Protein AF-A0A2Z6RYW3-F1 (afdb_monomer_lite)

Secondary structure (DSSP, 8-state):
-B---BSSTT-TTTTT-B---B-EEEEEETTEEEEEES-SS-S--HHHHHHHHHTSTTHHHHHHGGGGPPPPTT---TTTTTGGGTT-BSSSSTTPPBS--GGGTTT-----------

pLDDT: mean 81.57, std 7.85, range [43.47, 92.06]

Foldseek 3Di:
DFFQDQDPCPDPVRVPDGPRHDQWDWDQDPNDTDTDGPDPPPDDDPVVVVVVQVPDPCSLVVLLPLVPDDDDPPDPCCVVNVVVQQQDFPDPDPPGDRQDDNVCSSPRDDDDDDDDDD

Sequence (118 aa):
MKCNHVEFPNSATKRLKQCYTPLGKKISLNNSISIVPELIYPVSSIQKQLSNMFKRPGFEELLWHWTRHSIIDNVLSDIYDSQIWKNLKESSEQESNNFFRPDKADAHLRLMMNLDWF

Organism: NCBI:txid94130

Structure (mmCIF, N/CA/C/O backbone):
data_AF-A0A2Z6RYW3-F1
#
_entry.id   AF-A0A2Z6RYW3-F1
#
loop_
_atom_site.group_PDB
_atom_site.id
_atom_site.type_symbol
_atom_site.label_atom_id
_atom_site.label_alt_id
_atom_site.label_comp_id
_atom_site.label_asym_id
_atom_site.label_entity_id
_atom_site.label_seq_id
_atom_site.pdbx_PDB_ins_code
_atom_site.Cartn_x
_atom_site.Cartn_y
_atom_site.Cartn_z
_atom_site.occupancy
_atom_site.B_iso_or_equiv
_atom_site.auth_seq_id
_atom_site.auth_comp_id
_atom_site.auth_asym_id
_atom_site.auth_atom_id
_atom_site.pdbx_PDB_model_num
ATOM 1 N N . MET A 1 1 ? -18.940 3.569 22.942 1.00 82.38 1 MET A N 1
ATOM 2 C CA . MET A 1 1 ? -19.771 3.048 21.827 1.00 82.38 1 MET A CA 1
ATOM 3 C C . MET A 1 1 ? -19.049 1.836 21.246 1.00 82.38 1 MET A C 1
ATOM 5 O O . MET A 1 1 ? -17.825 1.873 21.249 1.00 82.38 1 MET A O 1
ATOM 9 N N . LYS A 1 2 ? -19.736 0.764 20.831 1.00 87.75 2 LYS A N 1
ATOM 10 C CA . LYS A 1 2 ? -19.099 -0.450 20.275 1.00 87.75 2 LYS A CA 1
ATOM 11 C C . LYS A 1 2 ? -19.633 -0.745 18.873 1.00 87.75 2 LYS A C 1
ATOM 13 O O . LYS A 1 2 ? -20.785 -0.432 18.588 1.00 87.75 2 LYS A O 1
ATOM 18 N N . CYS A 1 3 ? -18.789 -1.322 18.022 1.00 85.62 3 CYS A N 1
ATOM 19 C CA . CYS A 1 3 ? -19.142 -1.721 16.667 1.00 85.62 3 CYS A CA 1
ATOM 20 C C . CYS A 1 3 ? -20.031 -2.971 16.673 1.00 85.62 3 CYS A C 1
ATOM 22 O O . CYS A 1 3 ? -19.655 -3.992 17.245 1.00 85.62 3 CYS A O 1
ATOM 24 N N . ASN A 1 4 ? -21.169 -2.909 15.981 1.00 87.88 4 ASN A N 1
ATOM 25 C CA . ASN A 1 4 ? -22.087 -4.043 15.814 1.00 87.88 4 ASN A CA 1
ATOM 26 C C . ASN A 1 4 ? -22.028 -4.647 14.400 1.00 87.88 4 ASN A C 1
ATOM 28 O O . ASN A 1 4 ? -22.884 -5.451 14.040 1.00 87.88 4 ASN A O 1
ATOM 32 N N . HIS A 1 5 ? -21.043 -4.250 13.587 1.00 89.25 5 HIS A N 1
ATOM 33 C CA . HIS A 1 5 ? -20.873 -4.785 12.240 1.00 89.25 5 HIS A CA 1
ATOM 34 C C . HIS A 1 5 ? -20.618 -6.297 12.282 1.00 89.25 5 HIS A C 1
ATOM 36 O O . HIS A 1 5 ? -19.866 -6.787 13.132 1.00 89.25 5 HIS A O 1
ATOM 42 N N . VAL A 1 6 ? -21.239 -7.009 11.342 1.00 87.50 6 VAL A N 1
ATOM 43 C CA . VAL A 1 6 ? -21.062 -8.443 11.110 1.00 87.50 6 VAL A CA 1
ATOM 44 C C . VAL A 1 6 ? -20.481 -8.609 9.715 1.00 87.50 6 VAL A C 1
ATOM 46 O O . VAL A 1 6 ? -21.151 -8.340 8.718 1.00 87.50 6 VAL A O 1
ATOM 49 N N . GLU A 1 7 ? -19.232 -9.057 9.652 1.00 81.31 7 GLU A N 1
ATOM 50 C CA . GLU A 1 7 ? -18.567 -9.338 8.385 1.00 81.31 7 GLU A CA 1
ATOM 51 C C . GLU A 1 7 ? -19.152 -10.637 7.802 1.00 81.31 7 GLU A C 1
ATOM 53 O O . GLU A 1 7 ? -19.093 -11.696 8.431 1.00 81.31 7 GLU A O 1
ATOM 58 N N . PHE A 1 8 ? -19.725 -10.566 6.597 1.00 84.75 8 PHE A N 1
ATOM 59 C CA . PHE A 1 8 ? -20.417 -11.679 5.923 1.00 84.75 8 PHE A CA 1
ATOM 60 C C . PHE A 1 8 ? -21.684 -12.175 6.654 1.00 84.75 8 PHE A C 1
ATOM 62 O O . PHE A 1 8 ? -21.734 -13.324 7.108 1.00 84.75 8 PHE A O 1
ATOM 69 N N . PRO A 1 9 ? -22.760 -11.365 6.705 1.00 83.19 9 PRO A N 1
ATOM 70 C CA . PRO A 1 9 ? -24.000 -11.725 7.405 1.00 83.19 9 PRO A CA 1
ATOM 71 C C . PRO A 1 9 ? -24.671 -12.997 6.856 1.00 83.19 9 PRO A C 1
ATOM 73 O O . PRO A 1 9 ? -25.384 -13.684 7.584 1.00 83.19 9 PRO A O 1
ATOM 76 N N . ASN A 1 10 ? -24.393 -13.357 5.600 1.00 89.38 10 ASN A N 1
ATOM 77 C CA . ASN A 1 10 ? -24.959 -14.535 4.936 1.00 89.38 10 ASN A CA 1
ATOM 78 C C . ASN A 1 10 ? -24.186 -15.840 5.212 1.00 89.38 10 ASN A C 1
ATOM 80 O O . ASN A 1 10 ? -24.616 -16.913 4.799 1.00 89.38 10 ASN A O 1
ATOM 84 N N . SER A 1 11 ? -23.041 -15.787 5.896 1.00 87.38 11 SER A N 1
ATOM 85 C CA . SER A 1 11 ? -22.259 -16.983 6.226 1.00 87.38 11 SER A CA 1
ATOM 86 C C . SER A 1 11 ? -22.773 -17.630 7.513 1.00 87.38 11 SER A C 1
ATOM 88 O O . SER A 1 11 ? -22.790 -16.993 8.565 1.00 87.38 11 SER A O 1
ATOM 90 N N . ALA A 1 12 ? -23.120 -18.921 7.468 1.00 81.88 12 ALA A N 1
ATOM 91 C CA . ALA A 1 12 ? -23.637 -19.658 8.628 1.00 81.88 12 ALA A CA 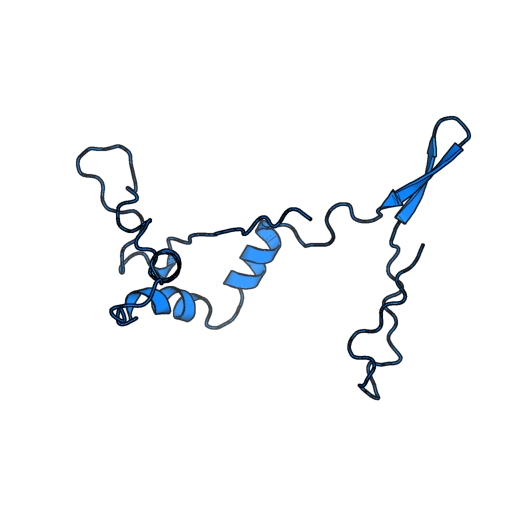1
ATOM 92 C C . ALA A 1 12 ? -22.711 -19.598 9.860 1.00 81.88 12 ALA A C 1
ATOM 94 O O . ALA A 1 12 ? -23.196 -19.513 10.989 1.00 81.88 12 ALA A O 1
ATOM 95 N N . THR A 1 13 ? -21.393 -19.596 9.641 1.00 81.00 13 THR A N 1
ATOM 96 C CA . THR A 1 13 ? -20.368 -19.561 10.693 1.00 81.00 13 THR A CA 1
ATOM 97 C C . THR A 1 13 ? -19.920 -18.148 11.063 1.00 81.00 13 THR A C 1
ATOM 99 O O . THR A 1 13 ? -19.617 -17.903 12.230 1.00 81.00 13 THR A O 1
ATOM 102 N N . LYS A 1 14 ? -19.872 -17.200 10.114 1.00 79.75 14 LYS A N 1
ATOM 103 C CA . LYS A 1 14 ? -19.396 -15.830 10.394 1.00 79.75 14 LYS A CA 1
ATOM 104 C C . LYS A 1 14 ? -20.490 -14.866 10.855 1.00 79.75 14 LYS A C 1
ATOM 106 O O . LYS A 1 14 ? -20.168 -13.929 11.575 1.00 79.75 14 LYS A O 1
ATOM 111 N N . ARG A 1 15 ? -21.772 -15.133 10.569 1.00 80.38 15 ARG A N 1
ATOM 112 C CA . ARG A 1 15 ? -22.905 -14.268 10.968 1.00 80.38 15 ARG A CA 1
ATOM 113 C C . ARG A 1 15 ? -23.025 -14.004 12.473 1.00 80.38 15 ARG A C 1
ATOM 115 O O . ARG A 1 15 ? -23.656 -13.039 12.882 1.00 80.38 15 ARG A O 1
ATOM 122 N N . LEU A 1 16 ? -22.444 -14.878 13.297 1.00 78.38 16 LEU A N 1
ATOM 123 C CA . LEU A 1 16 ? -22.450 -14.759 14.757 1.00 78.38 16 LEU A CA 1
ATOM 124 C C . LEU A 1 16 ? -21.276 -13.923 15.293 1.00 78.38 16 LEU A C 1
ATOM 126 O O . LEU A 1 16 ? -21.260 -13.577 16.472 1.00 78.38 16 LEU A O 1
ATOM 130 N N . LYS A 1 17 ? -20.285 -13.591 14.456 1.00 82.75 17 LYS A N 1
ATOM 131 C CA . LYS A 1 17 ? -19.115 -12.807 14.860 1.00 82.75 17 LYS A CA 1
ATOM 132 C C . LYS A 1 17 ? -19.394 -11.316 14.682 1.00 82.75 17 LYS A C 1
ATOM 134 O O . LYS A 1 17 ? -19.153 -10.748 13.621 1.00 82.75 17 LYS A O 1
ATOM 139 N N . GLN A 1 18 ? -19.898 -10.690 15.742 1.00 85.25 18 GLN A N 1
ATOM 140 C CA . GLN A 1 18 ? -19.973 -9.233 15.844 1.00 85.25 18 GLN A CA 1
ATOM 141 C C . GLN A 1 18 ? -18.592 -8.647 16.175 1.00 85.25 18 GLN A C 1
ATOM 143 O O . GLN A 1 18 ? -17.820 -9.229 16.936 1.00 85.25 18 GLN A O 1
ATOM 148 N N . CYS A 1 19 ? -18.284 -7.489 15.591 1.00 85.81 19 CYS A N 1
ATOM 149 C CA . CYS A 1 19 ? -16.985 -6.826 15.712 1.00 85.81 19 CYS A CA 1
ATOM 150 C C . CYS A 1 19 ? -16.642 -6.412 17.159 1.00 85.81 19 CYS A C 1
ATOM 152 O O . CYS A 1 19 ? -15.511 -6.597 17.600 1.00 85.81 19 CYS A O 1
ATOM 154 N N . TYR A 1 20 ? -17.605 -5.851 17.899 1.00 87.06 20 TYR A N 1
ATOM 155 C CA . TYR A 1 20 ? -17.499 -5.345 19.280 1.00 87.06 20 TYR A CA 1
ATOM 156 C C . TYR A 1 20 ? -16.368 -4.346 19.580 1.00 87.06 20 TYR A C 1
ATOM 158 O O . TYR A 1 20 ? -16.244 -3.899 20.725 1.00 87.06 20 TYR A O 1
ATOM 166 N N . THR A 1 21 ? -15.582 -3.937 18.584 1.00 86.62 21 THR A N 1
ATOM 167 C CA . THR A 1 21 ? -14.495 -2.971 18.744 1.00 86.62 21 THR A CA 1
ATOM 168 C C . THR A 1 21 ? -15.030 -1.644 19.297 1.00 86.62 21 THR A C 1
ATOM 170 O O . THR A 1 21 ? -16.043 -1.139 18.795 1.00 86.62 21 THR A O 1
ATOM 173 N N . PRO A 1 22 ? -14.400 -1.064 20.337 1.00 87.69 22 PRO A N 1
ATOM 174 C CA . PRO A 1 22 ? -14.745 0.269 20.814 1.00 87.69 22 PRO A CA 1
ATOM 175 C C . PRO A 1 22 ? -14.585 1.305 19.697 1.00 87.69 22 PRO A C 1
ATOM 177 O O . PRO A 1 22 ? -13.537 1.394 19.070 1.00 87.69 22 PRO A O 1
ATOM 180 N N . LEU A 1 23 ? -15.635 2.086 19.448 1.00 86.75 23 LEU A N 1
ATOM 181 C CA . LEU A 1 23 ? -15.637 3.147 18.433 1.00 86.75 23 LEU A CA 1
ATOM 182 C C . LEU A 1 23 ? -15.206 4.500 19.004 1.00 86.75 23 LEU A C 1
ATOM 184 O O . LEU A 1 23 ? -14.764 5.374 18.267 1.00 86.75 23 LEU A O 1
ATOM 188 N N . GLY A 1 24 ? -15.339 4.683 20.316 1.00 88.50 24 GLY A N 1
ATOM 189 C CA . GLY A 1 24 ? -14.999 5.936 20.967 1.00 88.50 24 GLY A CA 1
ATOM 190 C C . GLY A 1 24 ? -14.953 5.837 22.480 1.00 88.50 24 GLY A C 1
ATOM 191 O O . GLY A 1 24 ? -15.718 5.070 23.088 1.00 88.50 24 GLY A O 1
ATOM 192 N N . LYS A 1 25 ? -14.093 6.674 23.058 1.00 89.56 25 LYS A N 1
ATOM 193 C CA . LYS A 1 25 ? -13.910 6.871 24.494 1.00 89.56 25 LYS A CA 1
ATOM 194 C C . LYS A 1 25 ? -14.641 8.123 24.958 1.00 89.56 25 LYS A C 1
ATOM 196 O O . LYS A 1 25 ? -14.738 9.120 24.245 1.00 89.56 25 LYS A O 1
ATOM 201 N N . LYS A 1 26 ? -15.164 8.062 26.179 1.00 89.88 26 LYS A N 1
ATOM 202 C CA . LYS A 1 26 ? -15.738 9.227 26.854 1.00 89.88 26 LYS A CA 1
ATOM 203 C C . LYS A 1 26 ? -14.610 9.982 27.547 1.00 89.88 26 LYS A C 1
ATOM 205 O O . LYS A 1 26 ? -13.845 9.370 28.287 1.00 89.88 26 LYS A O 1
ATOM 210 N N . ILE A 1 27 ? -14.525 11.285 27.323 1.00 89.31 27 ILE A N 1
ATOM 211 C CA . ILE A 1 27 ? -13.608 12.185 28.022 1.00 89.31 27 ILE A CA 1
ATOM 212 C C . ILE A 1 27 ? -14.420 13.271 28.728 1.00 89.31 27 ILE A C 1
ATOM 214 O O . ILE A 1 27 ? -15.438 13.723 28.204 1.00 89.31 27 ILE A O 1
ATOM 218 N N . SER A 1 28 ? -13.989 13.664 29.926 1.00 88.12 28 SER A N 1
ATOM 219 C CA . SER A 1 28 ? -14.550 14.825 30.617 1.00 88.12 28 SER A CA 1
ATOM 220 C C . SER A 1 28 ? -13.778 16.061 30.175 1.00 88.12 28 SER A C 1
ATOM 222 O O . SER A 1 28 ? -12.563 16.123 30.361 1.00 88.12 28 SER A O 1
ATOM 224 N N . LEU A 1 29 ? -14.468 17.018 29.565 1.00 84.19 29 LEU A N 1
ATOM 225 C CA . LEU A 1 29 ? -13.912 18.306 29.172 1.00 84.19 29 LEU A CA 1
ATOM 226 C C . LEU A 1 29 ? -14.795 19.397 29.782 1.00 84.19 29 LEU A C 1
ATOM 228 O O . LEU A 1 29 ? -15.984 19.457 29.476 1.00 84.19 29 LEU A O 1
ATOM 232 N N . ASN A 1 30 ? -14.243 20.242 30.656 1.00 82.38 30 ASN A N 1
ATOM 233 C CA . ASN A 1 30 ? -14.957 21.371 31.274 1.00 82.38 30 ASN A CA 1
ATOM 234 C C . ASN A 1 30 ? -16.334 20.988 31.862 1.00 82.38 30 ASN A C 1
ATOM 236 O O . ASN A 1 30 ? -17.344 21.612 31.549 1.00 82.38 30 ASN A O 1
ATOM 240 N N . ASN A 1 31 ? -16.386 19.929 32.677 1.00 83.62 31 ASN A N 1
ATOM 241 C CA . ASN A 1 31 ? -17.613 19.374 33.279 1.00 83.62 31 ASN A CA 1
ATOM 242 C C . ASN A 1 31 ? -18.668 18.848 32.283 1.00 83.62 31 ASN A C 1
ATOM 244 O O . ASN A 1 31 ? -19.781 18.516 32.686 1.00 83.62 31 ASN A O 1
ATOM 248 N N . SER A 1 32 ? -18.319 18.709 31.003 1.00 84.94 32 SER A N 1
ATOM 249 C CA . SER A 1 32 ? -19.141 18.066 29.977 1.00 84.94 32 SER A CA 1
ATOM 250 C C . SER A 1 32 ? -18.514 16.744 29.527 1.00 84.94 32 SER A C 1
ATOM 252 O O . SER A 1 32 ? -17.293 16.583 29.529 1.00 84.94 32 SER A O 1
ATOM 254 N N . ILE A 1 33 ? -19.348 15.767 29.163 1.00 89.06 33 ILE A N 1
ATOM 255 C CA . ILE A 1 33 ? -18.880 14.478 28.643 1.00 89.06 33 ILE A CA 1
ATOM 256 C C . ILE A 1 33 ? -18.866 14.550 27.119 1.00 89.06 33 ILE A C 1
ATOM 258 O O . ILE A 1 33 ? -19.923 14.592 26.493 1.00 89.06 33 ILE A O 1
ATOM 262 N N . SER A 1 34 ? -17.676 14.470 26.532 1.00 88.56 34 SER A N 1
ATOM 263 C CA . SER A 1 34 ? -17.484 14.368 25.084 1.00 88.56 34 SER A CA 1
ATOM 264 C C . SER A 1 34 ? -17.128 12.937 24.696 1.00 88.56 34 SER A C 1
ATOM 266 O O . SER A 1 34 ? -16.387 12.248 25.401 1.00 88.56 34 SER A O 1
ATOM 268 N N . ILE A 1 35 ? -17.654 12.468 23.566 1.00 87.31 35 ILE A N 1
ATOM 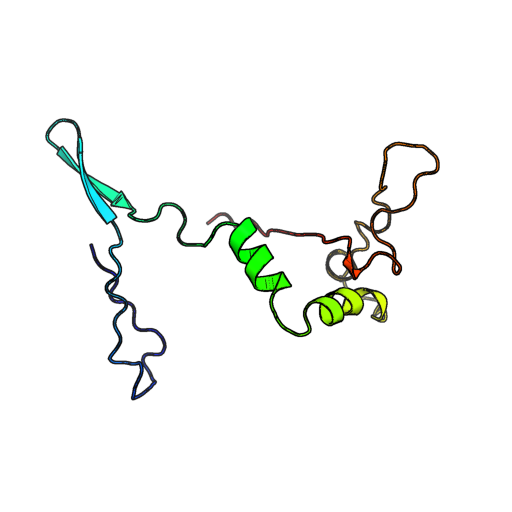269 C CA . ILE A 1 35 ? -17.279 11.178 22.977 1.00 87.31 35 ILE A CA 1
ATOM 270 C C . ILE A 1 35 ? -16.281 11.470 21.865 1.00 87.31 35 ILE A C 1
ATOM 272 O O . ILE A 1 35 ? -16.627 12.142 20.898 1.00 87.31 35 ILE A O 1
ATOM 276 N N . VAL A 1 36 ? -15.060 10.960 21.994 1.00 87.75 36 VAL A N 1
ATOM 277 C CA . VAL A 1 36 ? -14.037 11.072 20.948 1.00 87.75 36 VAL A CA 1
ATOM 278 C C . VAL A 1 36 ? -13.784 9.706 20.313 1.00 87.75 36 VAL A C 1
ATOM 280 O O . VAL A 1 36 ? -13.871 8.698 21.022 1.00 87.75 36 VAL A O 1
ATOM 283 N N . PRO A 1 37 ? -13.482 9.640 19.003 1.00 85.94 37 PRO A N 1
ATOM 284 C CA . PRO A 1 37 ? -13.152 8.386 18.336 1.00 85.94 37 PRO A CA 1
ATOM 285 C C . PRO A 1 37 ? -11.995 7.652 19.023 1.00 85.94 37 PRO A C 1
ATOM 287 O O . PRO A 1 37 ? -11.025 8.273 19.458 1.00 85.94 37 PRO A O 1
ATOM 290 N N . GLU A 1 38 ? -12.097 6.326 19.115 1.00 84.38 38 GLU A N 1
ATOM 291 C CA . GLU A 1 38 ? -11.029 5.475 19.662 1.00 84.38 38 GLU A CA 1
ATOM 292 C C . GLU A 1 38 ? -9.846 5.422 18.685 1.00 84.38 38 GLU A C 1
ATOM 294 O O . GLU A 1 38 ? -8.683 5.443 19.080 1.00 84.38 38 GLU A O 1
ATOM 299 N N . LEU A 1 39 ? -10.167 5.417 17.390 1.00 75.00 39 LEU A N 1
ATOM 300 C CA . LEU A 1 39 ? -9.236 5.468 16.273 1.00 75.00 39 LEU A CA 1
ATOM 301 C C . LEU A 1 39 ? -9.615 6.663 15.397 1.00 75.00 39 LEU A C 1
ATOM 303 O O . LEU A 1 39 ? -10.689 6.681 14.805 1.00 75.00 39 LEU A O 1
ATOM 307 N N . ILE A 1 40 ? -8.728 7.654 15.313 1.00 70.56 40 ILE A N 1
ATOM 308 C CA . ILE A 1 40 ? -8.899 8.816 14.422 1.00 70.56 40 ILE A CA 1
ATOM 309 C C . ILE A 1 40 ? -8.672 8.402 12.959 1.00 70.56 40 ILE A C 1
ATOM 311 O O . ILE A 1 40 ? -9.325 8.911 12.056 1.00 70.56 40 ILE A O 1
ATOM 315 N N . TYR A 1 41 ? -7.800 7.415 12.739 1.00 69.75 41 TYR A N 1
ATOM 316 C CA . TYR A 1 41 ? -7.521 6.829 11.432 1.00 69.75 41 TYR A CA 1
ATOM 317 C C . TYR A 1 41 ? -7.789 5.321 11.513 1.00 69.75 41 TYR A C 1
ATOM 319 O O . TYR A 1 41 ? -6.972 4.591 12.077 1.00 69.75 41 TYR A O 1
ATOM 327 N N . PRO A 1 42 ? -8.928 4.825 10.996 1.00 63.88 42 PRO A N 1
ATOM 328 C CA . PRO A 1 42 ? -9.309 3.414 11.115 1.00 63.88 42 PRO A CA 1
ATOM 329 C C . PRO A 1 42 ? -8.474 2.478 10.224 1.00 63.88 42 PRO A C 1
ATOM 331 O O . PRO A 1 42 ? -8.696 1.270 10.212 1.00 63.88 42 PRO A O 1
ATOM 334 N N . VAL A 1 43 ? -7.505 3.020 9.483 1.00 72.12 43 VAL A N 1
ATOM 335 C CA . VAL A 1 43 ? -6.596 2.275 8.615 1.00 72.12 43 VAL A CA 1
ATOM 336 C C . VAL A 1 43 ? -5.201 2.224 9.226 1.00 72.12 43 VAL A C 1
ATOM 338 O O . VAL A 1 43 ? -4.722 3.175 9.842 1.00 72.12 43 VAL A O 1
ATOM 341 N N . SER A 1 44 ? -4.520 1.093 9.047 1.00 75.38 44 SER A N 1
ATOM 342 C CA . SER A 1 44 ? -3.115 0.959 9.433 1.00 75.38 44 SER A CA 1
ATOM 343 C C . SER A 1 44 ? -2.250 2.002 8.723 1.00 75.38 44 SER A C 1
ATOM 345 O O . SER A 1 44 ? -2.549 2.378 7.590 1.00 75.38 44 SER A O 1
ATOM 347 N N . SER A 1 45 ? -1.151 2.425 9.355 1.00 82.19 45 SER A N 1
ATOM 348 C CA . SER A 1 45 ? -0.232 3.396 8.753 1.00 82.19 45 SER A CA 1
ATOM 349 C C . SER A 1 45 ? 0.235 2.951 7.366 1.00 82.19 45 SER A C 1
ATOM 351 O O . SER A 1 45 ? 0.357 1.751 7.095 1.00 82.19 45 SER A O 1
ATOM 353 N N . ILE A 1 46 ? 0.543 3.917 6.498 1.00 83.00 46 ILE A N 1
ATOM 354 C CA . ILE A 1 46 ? 1.043 3.634 5.148 1.00 83.00 46 ILE A CA 1
ATOM 355 C C . ILE A 1 46 ? 2.270 2.715 5.182 1.00 83.00 46 ILE A C 1
ATOM 357 O O . ILE A 1 46 ? 2.345 1.757 4.422 1.00 83.00 46 ILE A O 1
ATOM 361 N N . GLN A 1 47 ? 3.168 2.913 6.151 1.00 85.44 47 GLN A N 1
ATOM 362 C CA . GLN A 1 47 ? 4.341 2.066 6.359 1.00 85.44 47 GLN A CA 1
ATOM 363 C C . GLN A 1 47 ? 3.961 0.607 6.642 1.00 85.44 47 GLN A C 1
ATOM 365 O O . GLN A 1 47 ? 4.557 -0.310 6.078 1.00 85.44 47 GLN A O 1
ATOM 370 N N . LYS A 1 48 ? 2.956 0.370 7.495 1.00 86.69 48 LYS A N 1
ATOM 371 C CA . LYS A 1 48 ? 2.495 -0.987 7.812 1.00 86.69 48 LYS A CA 1
ATOM 372 C C . LYS A 1 48 ? 1.817 -1.641 6.610 1.00 86.69 48 LYS A C 1
ATOM 374 O O . LYS A 1 48 ? 2.039 -2.823 6.364 1.00 86.69 48 LYS A O 1
ATOM 379 N N . GLN A 1 49 ? 1.032 -0.879 5.851 1.00 86.25 49 GLN A N 1
ATOM 380 C CA . GLN A 1 49 ? 0.398 -1.369 4.626 1.00 86.25 49 GLN A CA 1
ATOM 381 C C . GLN A 1 49 ? 1.435 -1.745 3.567 1.00 86.25 49 GLN A C 1
ATOM 383 O O . GLN A 1 49 ? 1.397 -2.865 3.064 1.00 86.25 49 GLN A O 1
ATOM 388 N N . LEU A 1 50 ? 2.404 -0.863 3.305 1.00 85.88 50 LEU A N 1
ATOM 389 C CA . LEU A 1 50 ? 3.514 -1.129 2.391 1.00 85.88 50 LEU A CA 1
ATOM 390 C C . LEU A 1 50 ? 4.302 -2.364 2.835 1.00 85.88 50 LEU A C 1
ATOM 392 O O . LEU A 1 50 ? 4.484 -3.283 2.047 1.00 85.88 50 LEU A O 1
ATOM 396 N N . SER A 1 51 ? 4.688 -2.449 4.114 1.00 89.38 51 SER A N 1
ATOM 397 C CA . SER A 1 51 ? 5.418 -3.611 4.642 1.00 89.38 51 SER A CA 1
ATOM 398 C C . SER A 1 51 ? 4.653 -4.920 4.443 1.00 89.38 51 SER A C 1
ATOM 400 O O . SER A 1 51 ? 5.237 -5.924 4.043 1.00 89.38 51 SER A O 1
ATOM 402 N N . ASN A 1 52 ? 3.342 -4.920 4.692 1.00 89.75 52 ASN A N 1
ATOM 403 C CA . ASN A 1 52 ? 2.510 -6.097 4.467 1.00 89.75 52 ASN A CA 1
ATOM 404 C C . ASN A 1 52 ? 2.403 -6.455 2.982 1.00 89.75 52 ASN A C 1
ATOM 406 O O . ASN A 1 52 ? 2.315 -7.635 2.664 1.00 89.75 52 ASN A O 1
ATOM 410 N N . MET A 1 53 ? 2.393 -5.460 2.094 1.00 85.94 53 MET A N 1
ATOM 411 C CA . MET A 1 53 ? 2.329 -5.658 0.650 1.00 85.94 53 MET A CA 1
ATOM 412 C C . MET 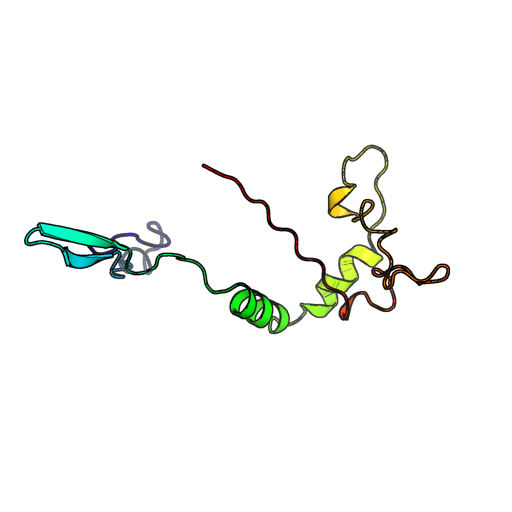A 1 53 ? 3.616 -6.303 0.118 1.00 85.94 53 MET A C 1
ATOM 414 O O . MET A 1 53 ? 3.530 -7.350 -0.513 1.00 85.94 53 MET A O 1
ATOM 418 N N . PHE A 1 54 ? 4.787 -5.764 0.478 1.00 84.94 54 PHE A N 1
ATOM 419 C CA . PHE A 1 54 ? 6.094 -6.324 0.098 1.00 84.94 54 PHE A CA 1
ATOM 420 C C . PHE A 1 54 ? 6.334 -7.743 0.633 1.00 84.94 54 PHE A C 1
ATOM 422 O O . PHE A 1 54 ? 7.059 -8.517 0.026 1.00 84.94 54 PHE A O 1
ATOM 429 N N . LYS A 1 55 ? 5.715 -8.112 1.761 1.00 89.94 55 LYS A N 1
ATOM 430 C CA . LYS A 1 55 ? 5.813 -9.467 2.333 1.00 89.94 55 LYS A CA 1
ATOM 431 C C . LYS A 1 55 ? 4.941 -10.510 1.628 1.00 89.94 55 LYS A C 1
ATOM 433 O O . LYS A 1 55 ? 5.022 -11.685 1.983 1.00 89.94 55 LYS A O 1
ATOM 438 N N . ARG A 1 56 ? 4.056 -10.118 0.705 1.00 91.50 56 ARG A N 1
ATOM 439 C CA . ARG A 1 56 ? 3.194 -11.078 0.002 1.00 91.50 56 ARG A CA 1
ATOM 440 C C . ARG A 1 56 ? 4.031 -11.885 -0.998 1.00 91.50 56 ARG A C 1
ATOM 442 O O . ARG A 1 56 ? 4.730 -11.278 -1.806 1.00 91.50 56 ARG A O 1
ATOM 449 N N . PRO A 1 57 ? 3.937 -13.226 -0.992 1.00 92.06 57 PRO A N 1
ATOM 450 C CA . PRO A 1 57 ? 4.562 -14.047 -2.024 1.00 92.06 57 PRO A CA 1
ATOM 451 C C . PRO A 1 57 ? 4.122 -13.604 -3.425 1.00 92.06 57 PRO A C 1
ATOM 453 O O . PRO A 1 57 ? 2.939 -13.332 -3.636 1.00 92.06 57 PRO A O 1
ATOM 456 N N . GLY A 1 58 ? 5.076 -13.509 -4.351 1.00 88.19 58 GLY A N 1
ATOM 457 C CA . GLY A 1 58 ? 4.851 -13.077 -5.734 1.00 88.19 58 GLY A CA 1
ATOM 458 C C . GLY A 1 58 ? 4.625 -11.574 -5.928 1.00 88.19 58 GLY A C 1
ATOM 459 O O . GLY A 1 58 ? 4.296 -11.131 -7.025 1.00 88.19 58 GLY A O 1
ATOM 460 N N . PHE A 1 59 ? 4.799 -10.748 -4.889 1.00 85.69 59 PHE A N 1
ATOM 461 C CA . PHE A 1 59 ? 4.635 -9.300 -5.029 1.00 85.69 59 PHE A CA 1
ATOM 462 C C . PHE A 1 59 ? 5.637 -8.675 -6.016 1.00 85.69 59 PHE A C 1
ATOM 464 O O . PHE A 1 59 ? 5.254 -7.829 -6.817 1.00 85.69 59 PHE A O 1
ATOM 471 N N . GLU A 1 60 ? 6.895 -9.115 -6.006 1.00 83.06 60 GLU A N 1
ATOM 472 C CA . GLU A 1 60 ? 7.930 -8.620 -6.927 1.00 83.06 60 GLU A CA 1
ATOM 473 C C . GLU A 1 60 ? 7.592 -8.926 -8.394 1.00 83.06 60 GLU A C 1
ATOM 475 O O . GLU A 1 60 ? 7.800 -8.094 -9.272 1.00 83.06 60 GLU A O 1
ATOM 480 N N . GLU A 1 61 ? 6.977 -10.077 -8.670 1.00 84.12 61 GLU A N 1
ATOM 481 C CA . GLU A 1 61 ? 6.526 -10.448 -10.018 1.00 84.12 61 GLU A CA 1
ATOM 482 C C . GLU A 1 61 ? 5.417 -9.509 -10.514 1.00 84.12 61 GLU A C 1
ATOM 484 O O . GLU A 1 61 ? 5.376 -9.155 -11.694 1.00 84.12 61 GLU A O 1
ATOM 489 N N . LEU A 1 62 ? 4.548 -9.046 -9.606 1.00 81.62 62 LEU A N 1
ATOM 490 C CA . LEU A 1 62 ? 3.525 -8.045 -9.916 1.00 81.62 62 LEU A CA 1
ATOM 491 C C . LEU A 1 62 ? 4.139 -6.677 -10.242 1.00 81.62 62 LEU A C 1
ATOM 493 O O . LEU A 1 62 ? 3.588 -5.962 -11.080 1.00 81.62 62 LEU A O 1
ATOM 497 N N . LEU A 1 63 ? 5.285 -6.321 -9.647 1.00 79.44 63 LEU A N 1
ATOM 498 C CA . LEU A 1 63 ? 6.004 -5.085 -9.986 1.00 79.44 63 LEU A CA 1
ATOM 499 C C . LEU A 1 63 ? 6.530 -5.103 -11.422 1.00 79.44 63 LEU A C 1
ATOM 501 O O . LEU A 1 63 ? 6.604 -4.058 -12.056 1.00 79.44 63 LEU A O 1
ATOM 505 N N . TRP A 1 64 ? 6.830 -6.274 -11.982 1.00 78.56 64 TRP A N 1
ATOM 506 C CA . TRP A 1 64 ? 7.268 -6.390 -13.373 1.00 78.56 64 TRP A CA 1
ATOM 507 C C . TRP A 1 64 ? 6.133 -6.264 -14.390 1.00 78.56 64 TRP A C 1
ATOM 509 O O . TRP A 1 64 ? 6.398 -6.015 -15.568 1.00 78.56 64 TRP A O 1
ATOM 519 N N . HIS A 1 65 ? 4.872 -6.406 -13.975 1.00 78.19 65 HIS A N 1
ATOM 520 C CA . HIS A 1 65 ? 3.736 -6.487 -14.895 1.00 78.19 65 HIS A CA 1
ATOM 521 C C . HIS A 1 65 ? 3.617 -5.261 -15.817 1.00 78.19 65 HIS A C 1
ATOM 523 O O . HIS A 1 65 ? 3.353 -5.411 -17.009 1.00 78.19 65 HIS A O 1
ATOM 529 N N . TRP A 1 66 ? 3.886 -4.053 -15.306 1.00 72.81 66 TRP A N 1
ATOM 530 C CA . TRP A 1 66 ? 3.795 -2.824 -16.106 1.00 72.81 66 TRP A CA 1
ATOM 531 C C . TRP A 1 66 ? 4.835 -2.761 -17.235 1.00 72.81 66 TRP A C 1
ATOM 533 O O . TRP A 1 66 ? 4.573 -2.157 -18.270 1.00 72.81 66 TRP A O 1
ATOM 543 N N . THR A 1 67 ? 5.991 -3.419 -17.083 1.00 74.75 67 THR A N 1
ATOM 544 C CA . THR A 1 67 ? 7.051 -3.420 -18.110 1.00 74.75 67 THR A CA 1
ATOM 545 C C . THR A 1 67 ? 6.701 -4.268 -19.333 1.00 74.75 67 THR A C 1
ATOM 547 O O . THR A 1 67 ? 7.283 -4.082 -20.399 1.00 74.75 67 THR A O 1
ATOM 550 N N . ARG A 1 68 ? 5.765 -5.215 -19.188 1.00 74.25 68 ARG A N 1
ATOM 551 C CA . ARG A 1 68 ? 5.426 -6.220 -20.211 1.00 74.25 68 ARG A CA 1
ATOM 552 C C . ARG A 1 68 ? 4.099 -5.931 -20.910 1.00 74.25 68 ARG A C 1
ATOM 554 O O . ARG A 1 68 ? 3.677 -6.722 -21.749 1.00 74.25 68 ARG A O 1
ATOM 561 N N . HIS A 1 69 ? 3.425 -4.843 -20.549 1.00 70.25 69 HIS A N 1
ATOM 562 C CA . HIS A 1 69 ? 2.092 -4.548 -21.051 1.00 70.25 69 HIS A CA 1
ATOM 563 C C . HIS A 1 69 ? 2.135 -3.923 -22.454 1.00 70.25 69 HIS A C 1
ATOM 565 O O . HIS A 1 69 ? 2.942 -3.034 -22.728 1.00 70.25 69 HIS A O 1
ATOM 571 N N . SER A 1 70 ? 1.252 -4.379 -23.345 1.00 70.12 70 SER A N 1
ATOM 572 C CA . SER A 1 70 ? 1.036 -3.757 -24.652 1.00 70.12 70 SER A CA 1
ATOM 573 C C . SER A 1 70 ? 0.153 -2.523 -24.497 1.00 70.12 70 SER A C 1
ATOM 575 O O . SER A 1 70 ? -0.943 -2.617 -23.947 1.00 70.12 70 SER A O 1
ATOM 577 N N . ILE A 1 71 ? 0.605 -1.383 -25.014 1.00 73.31 71 ILE A N 1
ATOM 578 C CA . ILE A 1 71 ? -0.214 -0.169 -25.079 1.00 73.31 71 ILE A CA 1
ATOM 579 C C . ILE A 1 71 ? -1.359 -0.432 -26.060 1.00 73.31 71 ILE A C 1
ATOM 581 O O . ILE A 1 71 ? -1.121 -0.858 -27.190 1.00 73.31 71 ILE A O 1
ATOM 585 N N . ILE A 1 72 ? -2.593 -0.217 -25.610 1.00 77.62 72 ILE A N 1
ATOM 586 C CA . ILE A 1 72 ? -3.782 -0.335 -26.452 1.00 77.62 72 ILE A CA 1
ATOM 587 C C . ILE A 1 72 ? -4.109 1.060 -26.978 1.00 77.62 72 ILE A C 1
ATOM 589 O O . ILE A 1 72 ? -4.408 1.966 -26.199 1.00 77.62 72 ILE A O 1
ATOM 593 N N . ASP A 1 73 ? -4.062 1.228 -28.297 1.00 74.62 73 ASP A N 1
ATOM 594 C CA . ASP A 1 73 ? -4.419 2.495 -28.930 1.00 74.62 73 ASP A CA 1
ATOM 595 C C . ASP A 1 73 ? -5.893 2.850 -28.664 1.00 74.62 73 ASP A C 1
ATOM 597 O O . ASP A 1 73 ? -6.769 1.983 -28.636 1.00 74.62 73 ASP A O 1
ATOM 601 N N . ASN A 1 74 ? -6.173 4.147 -28.505 1.00 77.69 74 ASN A N 1
ATOM 602 C CA . ASN A 1 74 ? -7.501 4.715 -28.224 1.00 77.69 74 ASN A CA 1
ATOM 603 C C . ASN A 1 74 ? -8.099 4.401 -26.837 1.00 77.69 74 ASN A C 1
ATOM 605 O O . ASN A 1 74 ? -9.306 4.560 -26.644 1.00 77.69 74 ASN A O 1
ATOM 609 N N . VAL A 1 75 ? -7.280 4.017 -25.853 1.00 80.88 75 VAL A N 1
ATOM 610 C CA . VAL A 1 75 ? -7.692 3.923 -24.443 1.00 80.88 75 VAL A CA 1
ATOM 611 C C . VAL A 1 75 ? -7.009 5.019 -23.624 1.00 80.88 75 VAL A C 1
ATOM 613 O O . VAL A 1 75 ? -5.807 5.244 -23.738 1.00 80.88 75 VAL A O 1
ATOM 616 N N . LEU A 1 76 ? -7.776 5.709 -22.774 1.00 74.00 76 LEU A N 1
ATOM 617 C CA . LEU A 1 76 ? -7.234 6.652 -21.792 1.00 74.00 76 LEU A CA 1
ATOM 618 C C . LEU A 1 76 ? -6.678 5.874 -20.594 1.00 74.00 76 LEU A C 1
ATOM 620 O O . LEU A 1 76 ? -7.334 5.714 -19.567 1.00 74.00 76 LEU A O 1
ATOM 624 N N . SER A 1 77 ? -5.476 5.339 -20.773 1.00 73.19 77 SER A N 1
ATOM 625 C CA . SER A 1 77 ? -4.718 4.587 -19.770 1.00 73.19 77 SER A CA 1
ATOM 626 C C . SER A 1 77 ? -3.434 5.303 -19.360 1.00 73.19 77 SER A C 1
ATOM 628 O O . SER A 1 77 ? -2.591 4.705 -18.712 1.00 73.19 77 SER A O 1
ATOM 630 N N . ASP A 1 78 ? -3.271 6.586 -19.673 1.00 72.50 78 ASP A N 1
ATOM 631 C CA . ASP A 1 78 ? -2.079 7.394 -19.384 1.00 72.50 78 ASP A CA 1
ATOM 632 C C . ASP A 1 78 ? -1.605 7.326 -17.917 1.00 72.50 78 ASP A C 1
ATOM 634 O O . ASP A 1 78 ? -0.399 7.265 -17.656 1.00 72.50 78 ASP A O 1
ATOM 638 N N . ILE A 1 79 ? -2.542 7.273 -16.965 1.00 70.81 79 ILE A N 1
ATOM 639 C CA . ILE A 1 79 ? -2.262 7.074 -15.535 1.00 70.81 79 ILE A CA 1
ATOM 640 C C . ILE A 1 79 ? -1.792 5.640 -15.250 1.00 70.81 79 ILE A C 1
ATOM 642 O O . ILE A 1 79 ? -0.821 5.449 -14.515 1.00 70.81 79 ILE A O 1
ATOM 646 N N . TYR A 1 80 ? -2.464 4.640 -15.824 1.00 69.06 80 TYR A N 1
ATOM 647 C CA . TYR A 1 80 ? -2.174 3.218 -15.609 1.00 69.06 80 TYR A CA 1
ATOM 648 C C . TYR A 1 80 ? -0.857 2.791 -16.276 1.00 69.06 80 TYR A C 1
ATOM 650 O O . TYR A 1 80 ? -0.009 2.165 -15.649 1.00 69.06 80 TYR A O 1
ATOM 658 N N . ASP A 1 81 ? -0.636 3.241 -17.508 1.00 74.00 81 ASP A N 1
ATOM 659 C CA . ASP A 1 81 ? 0.582 3.060 -18.300 1.00 74.00 81 ASP A CA 1
ATOM 660 C C . ASP A 1 81 ? 1.730 3.953 -17.814 1.00 74.00 81 ASP A C 1
ATOM 662 O O . ASP A 1 81 ? 2.825 3.948 -18.388 1.00 74.00 81 ASP A O 1
ATOM 666 N N . SER A 1 82 ? 1.493 4.747 -16.764 1.00 73.19 82 SER A N 1
ATOM 667 C CA . SER A 1 82 ? 2.459 5.649 -16.139 1.00 73.19 82 SER A CA 1
ATOM 668 C C . SER A 1 82 ? 3.091 6.663 -17.105 1.00 73.19 82 SER A C 1
ATOM 670 O O . SER A 1 82 ? 4.188 7.161 -16.855 1.00 73.19 82 SER A O 1
ATOM 672 N N . GLN A 1 83 ? 2.403 7.010 -18.200 1.00 76.75 83 GLN A N 1
ATOM 673 C CA . GLN A 1 83 ? 2.904 7.906 -19.254 1.00 76.75 83 GLN A CA 1
ATOM 674 C C . GLN A 1 83 ? 3.333 9.261 -18.688 1.00 76.75 83 GLN A C 1
ATOM 676 O O . GLN A 1 83 ? 4.403 9.768 -19.017 1.00 76.75 83 GLN A O 1
ATOM 681 N N . ILE A 1 84 ? 2.549 9.790 -17.750 1.00 78.19 84 ILE A N 1
ATOM 682 C CA . ILE A 1 84 ? 2.828 11.044 -17.040 1.00 78.19 84 ILE A CA 1
ATOM 683 C C . ILE A 1 84 ? 4.125 11.009 -16.198 1.00 78.19 84 ILE A C 1
ATOM 685 O O . ILE A 1 84 ? 4.630 12.057 -15.808 1.00 78.19 84 ILE A O 1
ATOM 689 N N . TRP A 1 85 ? 4.703 9.827 -15.947 1.00 78.56 85 TRP A N 1
ATOM 690 C CA . TRP A 1 85 ? 5.908 9.634 -15.124 1.00 78.56 85 TRP A CA 1
ATOM 691 C C . TRP A 1 85 ? 7.113 9.105 -15.886 1.00 78.56 85 TRP A C 1
ATOM 693 O O . TRP A 1 85 ? 8.198 9.041 -15.312 1.00 78.56 85 TRP A O 1
ATOM 703 N N . LYS A 1 86 ? 6.969 8.775 -17.174 1.00 79.31 86 LYS A N 1
ATOM 704 C CA . LYS A 1 86 ? 8.085 8.271 -17.988 1.00 79.31 86 LYS A CA 1
ATOM 705 C C . LYS A 1 86 ? 9.253 9.248 -18.062 1.00 79.31 86 LYS A C 1
ATOM 707 O O . LYS A 1 86 ? 10.393 8.815 -18.168 1.00 79.31 86 LYS A O 1
ATOM 712 N N . ASN A 1 87 ? 8.964 10.543 -17.953 1.00 85.38 87 ASN A N 1
ATOM 713 C CA . ASN A 1 87 ? 9.956 11.616 -17.991 1.00 85.38 87 ASN A CA 1
ATOM 714 C C . ASN A 1 87 ? 10.388 12.091 -16.597 1.00 85.38 87 ASN A C 1
ATOM 716 O O . ASN A 1 87 ? 11.156 13.047 -16.500 1.00 85.38 87 ASN A O 1
ATOM 720 N N . LEU A 1 88 ? 9.895 11.464 -15.519 1.00 88.06 88 LEU A N 1
ATOM 721 C CA . LEU A 1 88 ? 10.343 11.791 -14.171 1.00 88.06 88 LEU A CA 1
ATOM 722 C C . LEU A 1 88 ? 11.828 11.457 -14.068 1.00 88.06 88 LEU A C 1
ATOM 724 O O . LEU A 1 88 ? 12.219 10.312 -14.285 1.00 88.06 88 LEU A O 1
ATOM 728 N N . LYS A 1 89 ? 12.644 12.456 -13.755 1.00 91.19 89 LYS A N 1
ATOM 729 C CA . LYS A 1 89 ? 14.090 12.318 -13.628 1.00 91.19 89 LYS A CA 1
ATOM 730 C C . LYS A 1 89 ? 14.489 11.843 -12.237 1.00 91.19 89 LYS A C 1
ATOM 732 O O . LYS A 1 89 ? 13.856 12.209 -11.252 1.00 91.19 89 LYS A O 1
ATOM 737 N N . GLU A 1 90 ? 15.533 11.022 -12.171 1.00 89.88 90 GLU A N 1
ATOM 738 C CA . GLU A 1 90 ? 16.083 10.520 -10.907 1.00 89.88 90 GLU A CA 1
ATOM 739 C C . GLU A 1 90 ? 16.799 11.624 -10.113 1.00 89.88 90 GLU A C 1
ATOM 741 O O . GLU A 1 90 ? 16.739 11.648 -8.886 1.00 89.88 90 GLU A O 1
ATOM 746 N N . SER A 1 91 ? 17.409 12.583 -10.813 1.00 89.12 91 SER A N 1
ATOM 747 C CA . SER A 1 91 ? 18.039 13.768 -10.227 1.00 89.12 91 SER A CA 1
ATOM 748 C C . SER A 1 91 ? 17.802 15.012 -11.091 1.00 89.12 91 SER A C 1
ATOM 750 O O . SER A 1 91 ? 17.358 14.921 -12.237 1.00 89.12 91 SER A O 1
ATOM 752 N N . SER A 1 92 ? 18.111 16.193 -10.552 1.00 87.38 92 SER A N 1
ATOM 753 C CA . SER A 1 92 ? 18.009 17.475 -11.265 1.00 87.38 92 SER A CA 1
ATOM 754 C C . SER A 1 92 ? 19.145 17.733 -12.264 1.00 87.38 92 SER A C 1
ATOM 756 O O . SER A 1 92 ? 19.205 18.812 -12.849 1.00 87.38 92 SER A O 1
ATOM 758 N N . GLU A 1 93 ? 20.077 16.793 -12.426 1.00 90.81 93 GLU A N 1
ATOM 759 C CA . GLU A 1 93 ? 21.204 16.926 -13.351 1.00 90.81 93 GLU A CA 1
ATOM 760 C C . GLU A 1 93 ? 20.735 16.813 -14.809 1.00 90.81 93 GLU A C 1
ATOM 762 O O . GLU A 1 93 ? 19.801 16.074 -15.121 1.00 90.81 93 GLU A O 1
ATOM 767 N N . GLN A 1 94 ? 21.393 17.541 -15.716 1.00 78.38 94 GLN A N 1
ATOM 768 C CA . GLN A 1 94 ? 20.973 17.656 -17.121 1.00 78.38 94 GLN A CA 1
ATOM 769 C C . GLN A 1 94 ? 21.002 16.332 -17.903 1.00 78.38 94 GLN A C 1
ATOM 771 O O . GLN A 1 94 ? 20.234 16.181 -18.851 1.00 78.38 94 GLN A O 1
ATOM 776 N N . GLU A 1 95 ? 21.815 15.362 -17.484 1.00 86.88 95 GLU A N 1
ATOM 777 C CA . GLU A 1 95 ? 21.918 14.032 -18.108 1.00 86.88 95 GLU A CA 1
ATOM 778 C C . GLU A 1 95 ? 21.349 12.913 -17.225 1.00 86.88 95 GLU A C 1
ATOM 780 O O . GLU A 1 95 ? 21.664 11.736 -17.403 1.00 86.88 95 GLU A O 1
ATOM 785 N N . SER A 1 96 ? 20.494 13.253 -16.258 1.00 89.50 96 SER A N 1
ATOM 786 C CA . SER A 1 96 ? 19.952 12.247 -15.357 1.00 89.50 96 SER A CA 1
ATOM 787 C C . SER A 1 96 ? 19.041 11.255 -16.085 1.00 89.50 96 SER A C 1
ATOM 789 O O . SER A 1 96 ? 18.231 11.585 -16.970 1.00 89.50 96 SER A O 1
ATOM 791 N N . ASN A 1 97 ? 19.172 9.994 -15.684 1.00 90.50 97 ASN A N 1
ATOM 792 C CA . ASN A 1 97 ? 18.294 8.937 -16.148 1.00 90.50 97 ASN A CA 1
ATOM 793 C C . ASN A 1 97 ? 16.865 9.166 -15.649 1.00 90.50 97 ASN A C 1
ATOM 795 O O . ASN A 1 97 ? 16.612 9.852 -14.653 1.00 90.50 97 ASN A O 1
ATOM 799 N N . ASN A 1 98 ? 15.910 8.562 -16.350 1.00 89.88 98 ASN A N 1
ATOM 800 C CA . ASN A 1 98 ? 14.542 8.532 -15.860 1.00 89.88 98 ASN A CA 1
ATOM 801 C C . ASN A 1 98 ? 14.481 7.654 -14.603 1.00 89.88 98 ASN A C 1
ATOM 803 O O . ASN A 1 98 ? 15.160 6.630 -14.504 1.00 89.88 98 ASN A O 1
ATOM 807 N N . PHE A 1 99 ? 13.657 8.065 -13.647 1.00 88.62 99 PHE A N 1
ATOM 808 C CA . PHE A 1 99 ? 13.448 7.368 -12.390 1.00 88.62 99 PHE A CA 1
ATOM 809 C C . PHE A 1 99 ? 12.848 5.982 -12.645 1.00 88.62 99 PHE A C 1
ATOM 811 O O . PHE A 1 99 ? 13.350 4.991 -12.134 1.00 88.62 99 PHE A O 1
ATOM 818 N N . PHE A 1 100 ? 11.824 5.870 -13.494 1.00 85.56 100 PHE A N 1
ATOM 819 C CA . PHE A 1 100 ? 11.244 4.573 -13.852 1.00 85.56 100 PHE A CA 1
ATOM 820 C C . PHE A 1 100 ? 11.937 3.985 -15.077 1.00 85.56 100 PHE A C 1
ATOM 822 O O . PHE A 1 100 ? 11.880 4.552 -16.169 1.00 85.56 100 PHE A O 1
ATOM 829 N N . ARG A 1 101 ? 12.578 2.830 -14.890 1.00 86.12 101 ARG A N 1
ATOM 830 C CA . ARG A 1 101 ? 13.242 2.066 -15.948 1.00 86.12 101 ARG A CA 1
ATOM 831 C C . ARG A 1 101 ? 12.979 0.572 -15.756 1.00 86.12 101 ARG A C 1
ATOM 833 O O . ARG A 1 101 ? 12.837 0.147 -14.607 1.00 86.12 101 ARG A O 1
ATOM 840 N N . PRO A 1 102 ? 12.921 -0.228 -16.837 1.00 83.19 102 PRO A N 1
ATOM 841 C CA . PRO A 1 102 ? 12.677 -1.665 -16.724 1.00 83.19 102 PRO A CA 1
ATOM 842 C C . PRO A 1 102 ? 13.674 -2.384 -15.806 1.00 83.19 102 PRO A C 1
ATOM 844 O O . PRO A 1 102 ? 13.270 -3.235 -15.028 1.00 83.19 102 PRO A O 1
ATOM 847 N N . ASP A 1 103 ? 14.952 -1.994 -15.816 1.00 85.75 103 ASP A N 1
ATOM 848 C CA . ASP A 1 103 ? 16.013 -2.561 -14.965 1.00 85.75 103 ASP A CA 1
ATOM 849 C C . ASP A 1 103 ? 15.918 -2.164 -13.478 1.00 85.75 103 ASP A C 1
ATOM 851 O O . ASP A 1 103 ? 16.706 -2.643 -12.664 1.00 85.75 103 ASP A O 1
ATOM 855 N N . LYS A 1 104 ? 14.971 -1.287 -13.120 1.00 85.81 104 LYS A N 1
ATOM 856 C CA . LYS A 1 104 ? 14.700 -0.812 -11.751 1.00 85.81 104 LYS A CA 1
ATOM 857 C C . LYS A 1 104 ? 13.250 -1.039 -11.317 1.00 85.81 104 LYS A C 1
ATOM 859 O O . LYS A 1 104 ? 12.815 -0.460 -10.321 1.00 85.81 104 LYS A O 1
ATOM 864 N N . ALA A 1 105 ? 12.485 -1.836 -12.065 1.00 80.50 105 ALA A N 1
ATOM 865 C CA . ALA A 1 105 ? 11.049 -2.016 -11.847 1.00 80.50 105 ALA A CA 1
ATOM 866 C C . ALA A 1 105 ? 10.699 -2.624 -10.474 1.00 80.50 105 ALA A C 1
ATO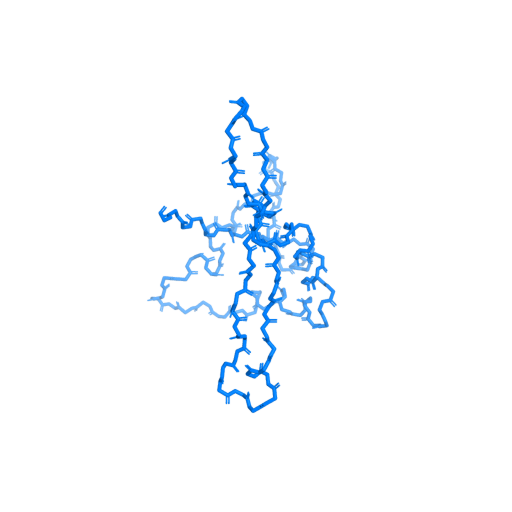M 868 O O . ALA A 1 105 ? 9.613 -2.380 -9.958 1.00 80.50 105 ALA A O 1
ATOM 869 N N . ASP A 1 106 ? 11.618 -3.378 -9.877 1.00 79.50 106 ASP A N 1
ATOM 870 C CA . ASP A 1 106 ? 11.507 -4.009 -8.559 1.00 79.50 106 ASP A CA 1
ATOM 871 C C . ASP A 1 106 ? 11.958 -3.103 -7.396 1.00 79.50 106 ASP A C 1
ATOM 873 O O . ASP A 1 106 ? 11.486 -3.254 -6.270 1.00 79.50 106 ASP A O 1
ATOM 877 N N . ALA A 1 107 ? 12.837 -2.135 -7.661 1.00 81.75 107 ALA A N 1
ATOM 878 C CA . ALA A 1 107 ? 13.388 -1.228 -6.655 1.00 81.75 107 ALA A CA 1
ATOM 879 C C . ALA A 1 107 ? 12.642 0.112 -6.563 1.00 81.75 107 ALA A C 1
ATOM 881 O O . ALA A 1 107 ? 12.603 0.737 -5.501 1.00 81.75 107 ALA A O 1
ATOM 882 N N . HIS A 1 108 ? 12.072 0.590 -7.671 1.00 85.81 108 HIS A N 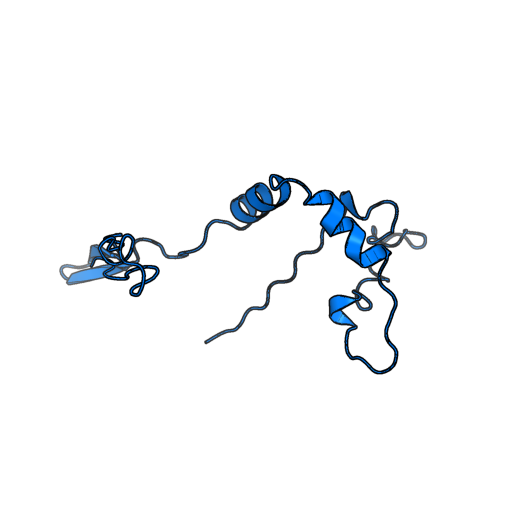1
ATOM 883 C CA . HIS A 1 108 ? 11.442 1.906 -7.748 1.00 85.81 108 HIS A CA 1
ATOM 884 C C . HIS A 1 108 ? 9.920 1.778 -7.720 1.00 85.81 108 HIS A C 1
ATOM 886 O O . HIS A 1 108 ? 9.279 1.472 -8.723 1.00 85.81 108 HIS A O 1
ATOM 892 N N . LEU A 1 109 ? 9.326 2.060 -6.556 1.00 80.19 109 LEU A N 1
ATOM 893 C CA . LEU A 1 109 ? 7.878 2.024 -6.370 1.00 80.19 109 LEU A CA 1
ATOM 894 C C . LEU A 1 109 ? 7.267 3.423 -6.448 1.00 80.19 109 LEU A C 1
ATOM 896 O O . LEU A 1 109 ? 7.725 4.368 -5.805 1.00 80.19 109 LEU A O 1
ATOM 900 N N . ARG A 1 110 ? 6.151 3.519 -7.169 1.00 79.69 110 ARG A N 1
ATOM 901 C CA . ARG A 1 110 ? 5.272 4.682 -7.150 1.00 79.69 110 ARG A CA 1
ATOM 902 C C . ARG A 1 110 ? 4.011 4.374 -6.354 1.00 79.69 110 ARG A C 1
ATOM 904 O O . ARG A 1 110 ? 3.368 3.356 -6.585 1.00 79.69 110 ARG A O 1
ATOM 911 N N . LEU A 1 111 ? 3.612 5.292 -5.480 1.00 79.25 111 LEU A N 1
ATOM 912 C CA . LEU A 1 111 ? 2.337 5.218 -4.778 1.00 79.25 111 LEU A CA 1
ATOM 913 C C . LEU A 1 111 ? 1.448 6.390 -5.196 1.00 79.25 111 LEU A C 1
ATOM 915 O O . LEU A 1 111 ? 1.876 7.542 -5.165 1.00 79.25 111 LEU A O 1
ATOM 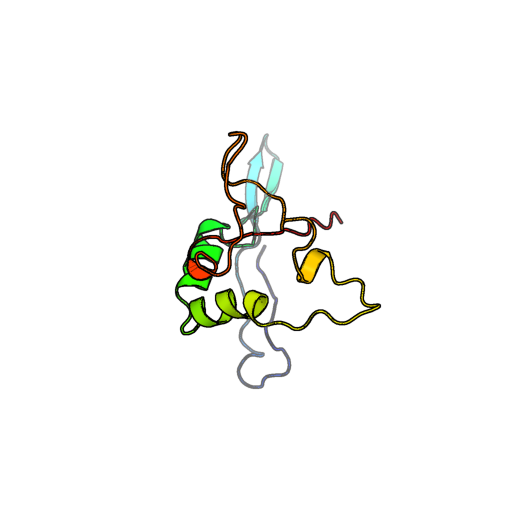919 N N . MET A 1 112 ? 0.216 6.089 -5.602 1.00 75.94 112 MET A N 1
ATOM 920 C CA . MET A 1 112 ? -0.801 7.086 -5.922 1.00 75.94 112 MET A CA 1
ATOM 921 C C . MET A 1 112 ? -1.966 6.919 -4.953 1.00 75.94 112 MET A C 1
ATOM 923 O O . MET A 1 112 ? -2.481 5.816 -4.782 1.00 75.94 112 MET A O 1
ATOM 927 N N . MET A 1 113 ? -2.356 8.010 -4.303 1.00 72.62 113 MET A N 1
ATOM 928 C CA . MET A 1 113 ? -3.506 8.040 -3.406 1.00 72.62 113 MET A CA 1
ATOM 929 C C . MET A 1 113 ? -4.606 8.843 -4.075 1.00 72.62 113 MET A C 1
ATOM 931 O O . MET A 1 113 ? -4.402 10.018 -4.370 1.00 72.62 113 MET A O 1
ATOM 935 N N . ASN A 1 114 ? -5.759 8.213 -4.300 1.00 70.12 114 ASN A N 1
ATOM 936 C CA . ASN A 1 114 ? -6.960 8.976 -4.592 1.00 70.12 114 ASN A CA 1
ATOM 937 C C . ASN A 1 114 ? -7.492 9.524 -3.266 1.00 70.12 114 ASN A C 1
ATOM 939 O O . ASN A 1 114 ? -7.818 8.751 -2.364 1.00 70.12 114 ASN A O 1
ATOM 943 N N . LEU A 1 115 ? -7.510 10.846 -3.127 1.00 67.44 115 LEU A N 1
ATOM 944 C CA . LEU A 1 115 ? -8.114 11.515 -1.983 1.00 67.44 115 LEU A CA 1
ATOM 945 C C . LEU A 1 115 ? -9.512 11.961 -2.401 1.00 67.44 115 LEU A C 1
ATOM 947 O O . LEU A 1 115 ? -9.708 13.097 -2.824 1.00 67.44 115 LEU A O 1
ATOM 951 N N . ASP A 1 116 ? -10.471 11.044 -2.290 1.00 63.38 116 ASP A N 1
ATOM 952 C CA . ASP A 1 116 ? -11.878 11.417 -2.359 1.00 63.38 116 ASP A CA 1
ATOM 953 C C . ASP A 1 116 ? -12.255 12.076 -1.033 1.00 63.38 116 ASP A C 1
ATOM 955 O O . ASP A 1 116 ? -12.212 11.472 0.042 1.00 63.38 116 ASP A O 1
ATOM 959 N N . TRP A 1 117 ? -12.564 13.360 -1.122 1.00 55.94 117 TRP A N 1
ATOM 960 C CA . TRP A 1 117 ? -13.132 14.146 -0.047 1.00 55.94 117 TRP A CA 1
ATOM 961 C C . TRP A 1 117 ? -14.652 13.984 -0.144 1.00 55.94 117 TRP A C 1
ATOM 963 O O . TRP A 1 117 ? -15.249 14.324 -1.164 1.00 55.94 117 TRP A O 1
ATOM 973 N N . PHE A 1 118 ? -15.245 13.382 0.889 1.00 43.47 118 PHE A N 1
ATOM 974 C CA . PHE A 1 118 ? -16.695 13.341 1.096 1.00 43.47 118 PHE A CA 1
ATOM 975 C C . PHE A 1 118 ? -17.163 14.600 1.824 1.00 43.47 118 PHE A C 1
ATOM 977 O O . PHE A 1 118 ? -16.429 15.049 2.737 1.00 43.47 118 PHE A O 1
#

Radius of gyration: 22.61 Å; chains: 1; bounding box: 47×41×62 Å